Protein AF-A0A3S5BLT8-F1 (afdb_monomer_lite)

InterPro domains:
  IPR042099 ANL, N-terminal domain [G3DSA:3.40.50.12780] (2-75)

Radius of gyration: 12.36 Å; chains: 1; bounding box: 30×32×25 Å

Secondary structure (DSSP, 8-state):
-HHHHHHHHHHHHHHT--TT-EEEE-S-TTSIIIIIIIIHHHHHH--EEEE-SS--HHHHHHHHHHTT-----S--

pLDDT: mean 90.19, std 9.51, range [44.72, 96.88]

Sequence (76 aa):
MTRFIALSAGARYMIGLSRDDILYTPLPLYHTAGGLIGVGQLVFFGNQQVIRRKFSASQFWTDCIKYKVTFKSLSE

Foldseek 3Di:
DVVLLVLLVVLCVVQQFDQAFAEEAQDDCVDCVRVRNQVSCCPPSVHHYDYHPHDDPVCPVVVCVVRVGDGDHPPD

Structure (mmCIF, N/CA/C/O backbone):
data_AF-A0A3S5BLT8-F1
#
_entry.id   AF-A0A3S5BLT8-F1
#
loop_
_atom_site.group_PDB
_atom_site.id
_atom_site.type_symbol
_atom_site.label_atom_id
_atom_site.label_alt_id
_atom_site.label_comp_id
_atom_site.label_asym_id
_atom_site.label_entity_id
_atom_site.label_seq_id
_atom_site.pdbx_PDB_ins_code
_atom_site.Cartn_x
_atom_site.Cartn_y
_atom_site.Cartn_z
_atom_site.occupancy
_atom_site.B_iso_or_equiv
_atom_site.auth_seq_id
_atom_site.auth_comp_id
_atom_site.auth_asym_id
_atom_site.auth_atom_id
_atom_site.pdbx_PDB_model_num
ATOM 1 N N . MET A 1 1 ? 13.385 13.883 -7.199 1.00 70.38 1 MET A N 1
ATOM 2 C CA . MET A 1 1 ? 12.555 12.785 -7.743 1.00 70.38 1 MET A CA 1
ATOM 3 C C . MET A 1 1 ? 13.259 11.424 -7.688 1.00 70.38 1 MET A C 1
ATOM 5 O O . MET A 1 1 ? 12.659 10.474 -7.210 1.00 70.38 1 MET A O 1
ATOM 9 N N . THR A 1 2 ? 14.544 11.322 -8.047 1.00 87.19 2 THR A N 1
ATOM 10 C CA . THR A 1 2 ? 15.317 10.057 -8.054 1.00 87.19 2 THR A CA 1
ATOM 11 C C . THR A 1 2 ? 15.262 9.256 -6.747 1.00 87.19 2 THR A C 1
ATOM 13 O O . THR A 1 2 ? 15.015 8.058 -6.775 1.00 87.19 2 THR A O 1
ATOM 16 N N . ARG A 1 3 ? 15.417 9.909 -5.584 1.00 86.00 3 ARG A N 1
ATOM 17 C CA . ARG A 1 3 ? 15.331 9.245 -4.265 1.00 86.00 3 ARG A CA 1
ATOM 18 C C . ARG A 1 3 ? 13.950 8.658 -3.966 1.00 86.00 3 ARG A C 1
ATOM 20 O O . ARG A 1 3 ? 13.857 7.631 -3.309 1.00 86.00 3 ARG A O 1
ATOM 27 N N . PHE A 1 4 ? 12.899 9.323 -4.437 1.00 88.25 4 PHE A N 1
ATOM 28 C CA . PHE A 1 4 ? 11.520 8.898 -4.227 1.00 88.25 4 PHE A CA 1
ATOM 29 C C . PHE A 1 4 ? 11.252 7.619 -5.040 1.00 88.25 4 PHE A C 1
ATOM 31 O O . PHE A 1 4 ? 10.868 6.612 -4.461 1.00 88.25 4 PHE A O 1
ATOM 38 N N . ILE A 1 5 ? 11.628 7.605 -6.327 1.00 91.62 5 ILE A N 1
ATOM 39 C CA . ILE A 1 5 ? 11.559 6.406 -7.183 1.00 91.62 5 ILE A CA 1
ATOM 40 C C . ILE A 1 5 ? 12.412 5.265 -6.617 1.00 91.62 5 ILE A C 1
ATOM 42 O O . ILE A 1 5 ? 11.932 4.141 -6.524 1.00 91.62 5 ILE A O 1
ATOM 46 N N . ALA A 1 6 ? 13.656 5.538 -6.205 1.00 92.69 6 ALA A N 1
ATOM 47 C CA . ALA A 1 6 ? 14.563 4.514 -5.685 1.00 92.69 6 ALA A CA 1
ATOM 48 C C . ALA A 1 6 ? 14.013 3.817 -4.431 1.00 92.69 6 ALA A C 1
ATOM 50 O O . ALA A 1 6 ? 14.105 2.599 -4.319 1.00 92.69 6 ALA A O 1
ATOM 51 N N . LEU A 1 7 ? 13.407 4.566 -3.507 1.00 93.00 7 LEU A N 1
ATOM 52 C CA . LEU A 1 7 ? 12.809 3.996 -2.299 1.00 93.00 7 LEU A CA 1
ATOM 53 C C . LEU A 1 7 ? 11.512 3.229 -2.599 1.00 93.00 7 LEU A C 1
ATOM 55 O O . LEU A 1 7 ? 11.328 2.139 -2.061 1.00 93.00 7 LEU A O 1
ATOM 59 N N . SER A 1 8 ? 10.641 3.737 -3.481 1.00 92.38 8 SER A N 1
ATOM 60 C CA . SER A 1 8 ? 9.437 3.005 -3.906 1.00 92.38 8 SER A CA 1
ATOM 61 C C . SER A 1 8 ? 9.793 1.716 -4.661 1.00 92.38 8 SER A C 1
ATOM 63 O O . SER A 1 8 ? 9.191 0.674 -4.408 1.00 92.38 8 SER A O 1
ATOM 65 N N . ALA A 1 9 ? 10.792 1.765 -5.547 1.00 92.88 9 ALA A N 1
ATOM 66 C CA . ALA A 1 9 ? 11.310 0.606 -6.272 1.00 92.88 9 ALA A CA 1
ATOM 67 C C . ALA A 1 9 ? 11.974 -0.399 -5.323 1.00 92.88 9 ALA A C 1
ATOM 69 O O . ALA A 1 9 ? 11.684 -1.588 -5.386 1.00 92.88 9 ALA A O 1
ATOM 70 N N . GLY A 1 10 ? 12.820 0.072 -4.404 1.00 92.88 10 GLY A N 1
ATOM 71 C CA . GLY A 1 10 ? 13.458 -0.777 -3.401 1.00 92.88 10 GLY A CA 1
ATOM 72 C C . GLY A 1 10 ? 12.429 -1.517 -2.549 1.00 92.88 10 GLY A C 1
ATOM 73 O O . GLY A 1 10 ? 12.509 -2.734 -2.419 1.00 92.88 10 GLY A O 1
ATOM 74 N N . ALA A 1 11 ? 11.411 -0.810 -2.047 1.00 90.31 11 ALA A N 1
ATOM 75 C CA . ALA A 1 11 ? 10.319 -1.430 -1.300 1.00 90.31 11 ALA A CA 1
ATOM 76 C C . ALA A 1 11 ? 9.594 -2.497 -2.131 1.00 90.31 11 ALA A C 1
ATOM 78 O O . ALA A 1 11 ? 9.406 -3.603 -1.636 1.00 90.31 11 ALA A O 1
ATOM 79 N N . ARG A 1 12 ? 9.266 -2.195 -3.397 1.00 91.38 12 ARG A N 1
ATOM 80 C CA . ARG A 1 12 ? 8.635 -3.132 -4.339 1.00 91.38 12 ARG A CA 1
ATOM 81 C C . ARG A 1 12 ? 9.418 -4.437 -4.466 1.00 91.38 1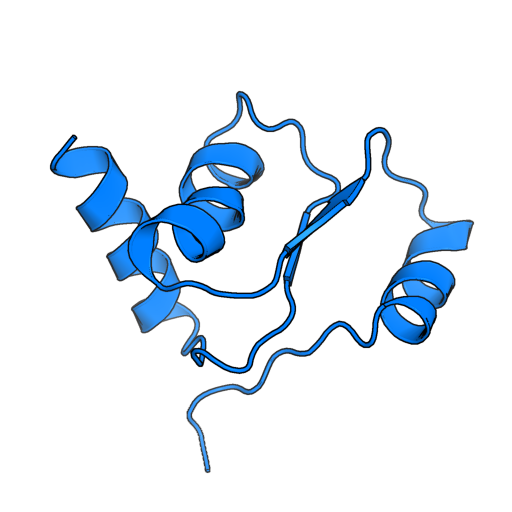2 ARG A C 1
ATOM 83 O O . ARG A 1 12 ?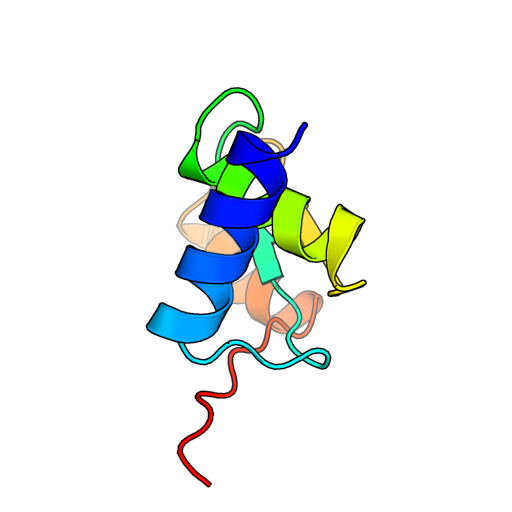 8.831 -5.506 -4.328 1.00 91.38 12 ARG A O 1
ATOM 90 N N . TYR A 1 13 ? 10.723 -4.351 -4.722 1.00 90.81 13 TYR A N 1
ATOM 91 C CA . TYR A 1 13 ? 11.562 -5.534 -4.926 1.00 90.81 13 TYR A CA 1
ATOM 92 C C . TYR A 1 13 ? 11.813 -6.307 -3.629 1.00 90.81 13 TYR A C 1
ATOM 94 O O . TYR A 1 13 ? 11.818 -7.532 -3.661 1.00 90.81 13 TYR A O 1
ATOM 102 N N . MET A 1 14 ? 11.962 -5.625 -2.488 1.00 90.44 14 MET A N 1
ATOM 103 C CA . MET A 1 14 ? 12.171 -6.298 -1.199 1.00 90.44 14 MET A CA 1
ATOM 104 C C . MET A 1 14 ? 10.958 -7.114 -0.747 1.00 90.44 14 MET A C 1
ATOM 106 O O . MET A 1 14 ? 11.131 -8.174 -0.156 1.00 90.44 14 MET A O 1
ATOM 110 N N . ILE A 1 15 ? 9.742 -6.624 -1.000 1.00 86.69 15 ILE A N 1
ATOM 111 C CA . ILE A 1 15 ? 8.502 -7.318 -0.609 1.00 86.69 15 ILE A CA 1
ATOM 112 C C . ILE A 1 15 ? 7.935 -8.199 -1.728 1.00 86.69 15 ILE A C 1
ATOM 114 O O . ILE A 1 15 ? 6.944 -8.889 -1.517 1.00 86.69 15 ILE A O 1
ATOM 118 N N . GLY A 1 16 ? 8.551 -8.178 -2.912 1.00 88.56 16 GLY A N 1
ATOM 119 C CA . GLY A 1 16 ? 8.123 -8.968 -4.060 1.00 88.56 16 GLY A CA 1
ATOM 120 C C . GLY A 1 16 ? 6.761 -8.554 -4.621 1.00 88.56 16 GLY A C 1
ATOM 121 O O . GLY A 1 16 ? 5.976 -9.423 -4.976 1.00 88.56 16 GLY A O 1
ATOM 122 N N . LEU A 1 17 ? 6.472 -7.250 -4.676 1.00 89.94 17 LEU A N 1
ATOM 123 C CA . LEU A 1 17 ? 5.168 -6.740 -5.101 1.00 89.94 17 LEU A CA 1
ATOM 124 C C . LEU A 1 17 ? 4.972 -6.865 -6.622 1.00 89.94 17 LEU A C 1
ATOM 126 O O . LEU A 1 17 ? 5.794 -6.375 -7.410 1.00 89.94 17 LEU A O 1
ATOM 130 N N . SER A 1 18 ? 3.850 -7.445 -7.041 1.00 90.56 18 SER A N 1
ATOM 131 C CA . SER A 1 18 ? 3.446 -7.529 -8.445 1.00 90.56 18 SER A CA 1
ATOM 132 C C . SER A 1 18 ? 2.698 -6.270 -8.896 1.00 90.56 18 SER A C 1
ATOM 134 O O . SER A 1 18 ? 2.285 -5.426 -8.102 1.00 90.56 18 SER A O 1
ATOM 136 N N . ARG A 1 19 ? 2.552 -6.078 -10.213 1.00 90.31 19 ARG A N 1
ATOM 137 C CA . ARG A 1 19 ? 1.759 -4.974 -10.788 1.00 90.31 19 ARG A CA 1
ATOM 138 C C . ARG A 1 19 ? 0.258 -5.170 -10.550 1.00 90.31 19 ARG A C 1
ATOM 140 O O . ARG A 1 19 ? -0.464 -4.188 -10.419 1.00 90.31 19 ARG A O 1
ATOM 147 N N . ASP A 1 20 ? -0.175 -6.423 -10.448 1.00 91.75 20 ASP A N 1
ATOM 148 C CA . ASP A 1 20 ? -1.581 -6.790 -10.254 1.00 91.75 20 ASP A CA 1
ATOM 149 C C . ASP A 1 20 ? -2.026 -6.693 -8.787 1.00 91.75 20 ASP A C 1
ATOM 151 O O . ASP A 1 20 ? -3.181 -6.970 -8.470 1.00 91.75 20 ASP A O 1
ATOM 155 N N . ASP A 1 21 ? -1.117 -6.314 -7.882 1.00 93.12 21 ASP A N 1
ATOM 156 C CA . ASP A 1 21 ? -1.439 -6.163 -6.470 1.00 93.12 21 ASP A CA 1
ATOM 157 C C . ASP A 1 21 ? -2.247 -4.896 -6.190 1.00 93.12 21 ASP A C 1
ATOM 159 O O . ASP A 1 21 ? -1.877 -3.787 -6.601 1.00 93.12 21 ASP A O 1
ATOM 163 N N . ILE A 1 22 ? -3.332 -5.078 -5.435 1.00 95.06 22 ILE A N 1
ATOM 164 C CA . ILE A 1 22 ? -4.222 -4.020 -4.968 1.00 95.06 22 ILE A CA 1
ATOM 165 C C . ILE A 1 22 ? -3.835 -3.668 -3.533 1.00 95.06 22 ILE A C 1
ATOM 167 O O . ILE A 1 22 ? -4.058 -4.443 -2.606 1.00 95.06 22 ILE A O 1
ATOM 171 N N . LEU A 1 23 ? -3.287 -2.472 -3.337 1.00 94.56 23 LEU A N 1
ATOM 172 C CA . LEU A 1 23 ? -2.671 -2.057 -2.080 1.00 94.56 23 LEU A CA 1
ATOM 173 C C . LEU A 1 23 ? -3.585 -1.178 -1.235 1.00 94.56 23 LEU A C 1
ATOM 175 O O . LEU A 1 23 ? -4.084 -0.152 -1.697 1.00 94.56 23 LEU A O 1
ATOM 179 N N . TYR A 1 24 ? -3.695 -1.487 0.052 1.00 95.38 24 TYR A N 1
ATOM 180 C CA . TYR A 1 24 ? -4.465 -0.696 1.006 1.00 95.38 24 TYR A CA 1
ATOM 181 C C . TYR A 1 24 ? -3.567 0.162 1.903 1.00 95.38 24 TYR A C 1
ATOM 183 O O . TYR A 1 24 ? -2.751 -0.356 2.661 1.00 95.38 24 TYR A O 1
ATOM 191 N N . THR A 1 25 ? -3.746 1.484 1.843 1.00 95.12 25 THR A N 1
ATOM 192 C CA . THR A 1 25 ? -2.962 2.469 2.600 1.00 95.12 25 THR A CA 1
ATOM 193 C C . THR A 1 25 ? -3.867 3.241 3.566 1.00 9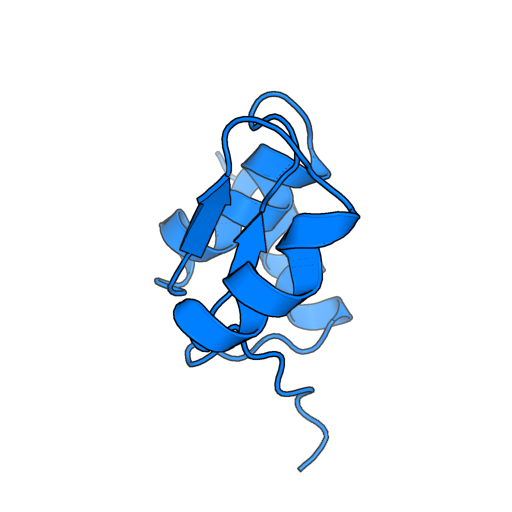5.12 25 THR A C 1
ATOM 195 O O . THR A 1 25 ? -4.525 4.205 3.164 1.00 95.12 25 THR A O 1
ATOM 198 N N . PRO A 1 26 ? -3.909 2.854 4.855 1.00 93.50 26 PRO A N 1
ATOM 199 C CA . PRO A 1 26 ? -4.611 3.601 5.898 1.00 93.50 26 PRO A CA 1
ATOM 200 C C . PRO A 1 26 ? -3.711 4.617 6.623 1.00 93.50 26 PRO A C 1
ATOM 202 O O . PRO A 1 26 ? -4.139 5.239 7.596 1.00 93.50 26 PRO A O 1
ATOM 205 N N . LEU A 1 27 ? -2.450 4.735 6.195 1.00 92.94 27 LEU A N 1
ATOM 206 C CA . LEU A 1 27 ? -1.448 5.607 6.795 1.00 92.94 27 LEU A CA 1
ATOM 207 C C . LEU A 1 27 ? -1.520 7.020 6.205 1.00 92.94 27 LEU A C 1
ATOM 209 O O . LEU A 1 27 ? -1.838 7.176 5.023 1.00 92.94 27 LEU A O 1
ATOM 213 N N . PRO A 1 28 ? -1.163 8.058 6.980 1.00 92.69 28 PRO A N 1
ATOM 214 C CA . PRO A 1 28 ? -1.092 9.407 6.444 1.00 92.69 28 PRO A CA 1
ATOM 215 C C . PRO A 1 28 ? -0.058 9.515 5.316 1.00 92.69 28 PRO A C 1
ATOM 217 O O . PRO A 1 28 ? 1.084 9.072 5.448 1.00 92.69 28 PRO A O 1
ATOM 220 N N . LEU A 1 29 ? -0.451 10.143 4.206 1.00 92.75 29 LEU A N 1
ATOM 221 C CA . LEU A 1 29 ? 0.363 10.206 2.986 1.00 92.75 29 LEU A CA 1
ATOM 222 C C . LEU A 1 29 ? 1.601 11.102 3.108 1.00 92.75 29 LEU A C 1
ATOM 224 O O . LEU A 1 29 ? 2.514 11.000 2.301 1.00 92.75 29 LEU A O 1
ATOM 228 N N . TYR A 1 30 ? 1.661 11.970 4.114 1.00 91.69 30 TYR A N 1
ATOM 229 C CA . TYR A 1 30 ? 2.838 12.804 4.361 1.00 91.69 30 TYR A CA 1
ATOM 230 C C . TYR A 1 30 ? 3.985 12.034 5.042 1.00 91.69 30 TYR A C 1
ATOM 232 O O . TYR A 1 30 ? 5.086 12.563 5.169 1.00 91.69 30 TYR A O 1
ATOM 240 N N . HIS A 1 31 ? 3.755 10.787 5.468 1.00 90.19 31 HIS A N 1
ATOM 241 C CA . HIS A 1 31 ? 4.799 9.911 5.994 1.00 90.19 31 HIS A CA 1
ATOM 242 C C . HIS A 1 31 ? 5.392 9.008 4.911 1.00 90.19 31 HIS A C 1
ATOM 244 O O . HIS A 1 31 ? 4.706 8.607 3.970 1.00 90.19 31 HIS A O 1
ATOM 250 N N . THR A 1 32 ? 6.651 8.602 5.103 1.00 89.88 32 THR A N 1
ATOM 251 C CA . THR A 1 32 ? 7.393 7.725 4.184 1.00 89.88 32 THR A CA 1
ATOM 252 C C . THR A 1 32 ? 6.622 6.453 3.828 1.00 89.88 32 THR A C 1
ATOM 254 O O . THR A 1 32 ? 6.511 6.112 2.657 1.00 89.88 32 THR A O 1
ATOM 257 N N . ALA A 1 33 ? 6.034 5.766 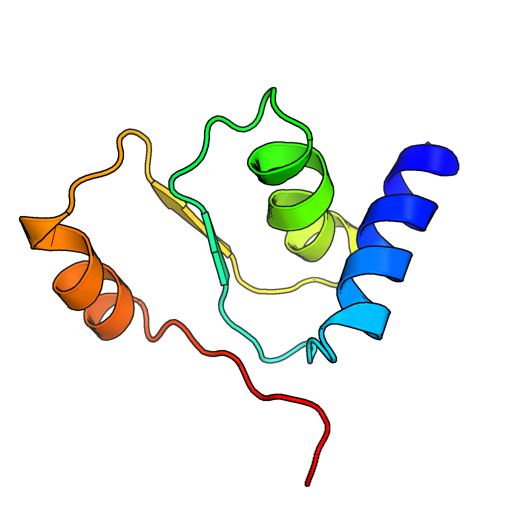4.810 1.00 89.12 33 ALA A N 1
ATOM 258 C CA . ALA A 1 33 ? 5.300 4.526 4.558 1.00 89.12 33 ALA A CA 1
ATOM 259 C C . ALA A 1 33 ? 4.013 4.739 3.732 1.00 89.12 33 ALA A C 1
ATOM 261 O O . ALA A 1 33 ? 3.719 3.945 2.844 1.00 89.12 33 ALA A O 1
ATOM 262 N N . GLY A 1 34 ? 3.267 5.821 3.982 1.00 90.19 34 GLY A N 1
ATOM 263 C CA . GLY A 1 34 ? 2.012 6.106 3.279 1.00 90.19 34 GLY A CA 1
ATOM 264 C C . GLY A 1 34 ? 2.220 6.712 1.890 1.00 90.19 34 GLY A C 1
ATOM 265 O O . GLY A 1 34 ? 1.711 6.193 0.899 1.00 90.19 34 GLY A O 1
ATOM 266 N N . GLY A 1 35 ? 2.972 7.810 1.802 1.00 89.81 35 GLY A N 1
ATOM 267 C CA . GLY A 1 35 ? 3.171 8.531 0.543 1.00 89.81 35 GLY A CA 1
ATOM 268 C C . GLY A 1 35 ? 4.259 7.933 -0.335 1.00 89.81 35 GLY A C 1
ATOM 269 O O . GLY A 1 35 ? 4.065 7.744 -1.531 1.00 89.81 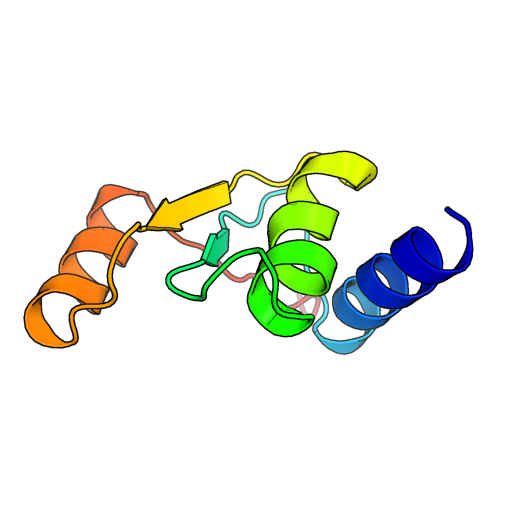35 GLY A O 1
ATOM 270 N N . LEU A 1 36 ? 5.415 7.630 0.254 1.00 90.62 36 LEU A N 1
ATOM 271 C CA . LEU A 1 36 ? 6.586 7.212 -0.513 1.00 90.62 36 LEU A CA 1
ATOM 272 C C . LEU A 1 36 ? 6.493 5.741 -0.919 1.00 90.62 36 LEU A C 1
ATOM 274 O O . LEU A 1 36 ? 6.685 5.402 -2.083 1.00 90.62 36 LEU A O 1
ATOM 278 N N . ILE A 1 37 ? 6.186 4.867 0.040 1.00 90.62 3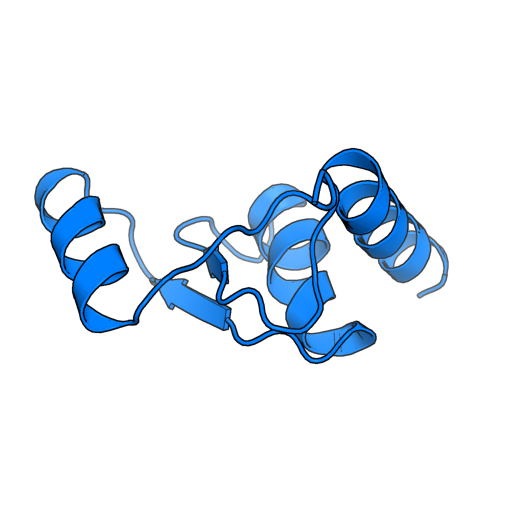7 ILE A N 1
ATOM 279 C CA . ILE A 1 37 ? 6.098 3.428 -0.209 1.00 90.62 37 ILE A CA 1
ATOM 280 C C . ILE A 1 37 ? 4.739 3.081 -0.799 1.00 90.62 37 ILE A C 1
ATOM 282 O O . ILE A 1 37 ? 4.726 2.511 -1.881 1.00 90.62 37 ILE A O 1
ATOM 286 N N . GLY A 1 38 ? 3.637 3.458 -0.137 1.00 90.94 38 GLY A N 1
ATOM 287 C CA . GLY A 1 38 ? 2.273 3.222 -0.621 1.00 90.94 38 GLY A CA 1
ATOM 288 C C . GLY A 1 38 ? 2.018 3.902 -1.965 1.00 90.94 38 GLY A C 1
ATOM 289 O O . GLY A 1 38 ? 2.132 3.268 -3.010 1.00 90.94 38 GLY A O 1
ATOM 290 N N . VAL A 1 39 ? 1.744 5.212 -1.951 1.00 93.00 39 VAL A N 1
ATOM 291 C CA . VAL A 1 39 ? 1.357 5.966 -3.164 1.00 93.00 39 VAL A CA 1
ATOM 292 C C . VAL A 1 39 ? 2.435 5.943 -4.255 1.00 93.00 39 VAL A C 1
ATOM 294 O O . VAL A 1 39 ? 2.105 5.995 -5.439 1.00 93.00 39 VAL A O 1
ATOM 297 N N . GLY A 1 40 ? 3.713 5.783 -3.903 1.00 93.62 40 GLY A N 1
ATOM 298 C CA . GLY A 1 40 ? 4.775 5.558 -4.886 1.00 93.62 40 GLY A CA 1
ATOM 299 C C . GLY A 1 40 ? 4.542 4.335 -5.787 1.00 93.62 40 GLY A C 1
ATOM 300 O O . GLY A 1 40 ? 4.893 4.392 -6.967 1.00 93.62 40 GLY A O 1
ATOM 301 N N . GLN A 1 41 ? 3.893 3.269 -5.291 1.00 94.31 41 GLN A N 1
ATOM 302 C CA . GLN A 1 41 ? 3.523 2.118 -6.130 1.00 94.31 41 GLN A CA 1
ATOM 303 C C . GLN A 1 41 ? 2.504 2.494 -7.206 1.00 94.31 41 GLN A C 1
ATOM 305 O O . GLN A 1 41 ? 2.656 2.120 -8.370 1.00 94.31 41 GLN A O 1
ATOM 310 N N . LEU A 1 42 ? 1.493 3.279 -6.832 1.00 94.12 42 LEU A N 1
ATOM 311 C CA . LEU A 1 42 ? 0.490 3.795 -7.762 1.00 94.12 42 LEU A CA 1
ATOM 312 C C . LEU A 1 42 ? 1.133 4.688 -8.831 1.00 94.12 42 LEU A C 1
ATOM 314 O O . LEU A 1 42 ? 0.891 4.495 -10.019 1.00 94.12 42 LEU A O 1
ATOM 318 N N . VAL A 1 43 ? 1.965 5.647 -8.417 1.00 93.56 43 VAL A N 1
ATOM 319 C CA . VAL A 1 43 ? 2.493 6.686 -9.317 1.00 93.56 43 VAL A CA 1
ATOM 320 C C . VAL A 1 43 ? 3.523 6.141 -10.312 1.00 93.56 43 VAL A C 1
ATOM 322 O O . VAL A 1 43 ? 3.495 6.547 -11.471 1.00 93.56 43 VAL A O 1
ATOM 325 N N . PHE A 1 44 ? 4.423 5.239 -9.901 1.00 93.06 44 PHE A N 1
ATOM 326 C CA . PHE A 1 44 ? 5.498 4.760 -10.792 1.00 93.06 44 PHE A CA 1
ATOM 327 C C . PHE A 1 44 ? 5.250 3.404 -11.429 1.00 93.06 44 PHE A C 1
ATOM 329 O O . PHE A 1 44 ? 5.775 3.149 -12.509 1.00 93.06 44 PHE A O 1
ATOM 336 N N . PHE A 1 45 ? 4.489 2.530 -10.771 1.00 92.56 45 PHE A N 1
ATOM 337 C CA . PHE A 1 45 ? 4.290 1.153 -11.227 1.00 92.56 45 PHE A CA 1
ATOM 338 C C . PHE A 1 45 ? 2.845 0.883 -11.666 1.00 92.56 45 PHE A C 1
ATOM 340 O O . PHE A 1 45 ? 2.567 -0.157 -12.264 1.00 92.56 45 PHE A O 1
ATOM 347 N N . GLY A 1 46 ? 1.931 1.834 -11.436 1.00 92.75 46 GLY A N 1
ATOM 348 C CA . GLY A 1 46 ? 0.534 1.735 -11.853 1.00 92.75 46 GLY A CA 1
ATOM 349 C C . GLY A 1 46 ? -0.279 0.731 -11.037 1.00 92.75 46 GLY A C 1
ATOM 350 O O . GLY A 1 46 ? -1.294 0.245 -11.528 1.00 92.75 46 GLY A O 1
ATOM 351 N N . ASN A 1 47 ? 0.166 0.399 -9.822 1.00 94.38 47 ASN A N 1
ATOM 352 C CA . ASN A 1 47 ? -0.578 -0.469 -8.913 1.00 94.38 47 ASN A CA 1
ATOM 353 C C . ASN A 1 47 ? -1.898 0.176 -8.491 1.00 94.38 47 ASN A C 1
ATOM 355 O O . ASN A 1 47 ? -1.962 1.380 -8.234 1.00 94.38 47 ASN A O 1
ATOM 359 N N . GLN A 1 48 ? -2.944 -0.631 -8.334 1.00 95.19 48 GLN A N 1
ATOM 360 C CA . GLN A 1 48 ? -4.198 -0.133 -7.789 1.00 95.19 48 GLN A CA 1
ATOM 361 C C . GLN A 1 48 ? -4.047 0.143 -6.289 1.00 95.19 48 GLN A C 1
ATOM 363 O O . GLN A 1 48 ? -3.501 -0.666 -5.539 1.00 95.19 48 GLN A O 1
ATOM 368 N N . GLN A 1 49 ? -4.545 1.295 -5.839 1.00 94.50 49 GLN A N 1
ATOM 369 C CA . GLN A 1 49 ? -4.391 1.751 -4.462 1.00 94.50 49 GLN A CA 1
ATOM 370 C C . GLN A 1 49 ? -5.738 2.137 -3.856 1.00 94.50 49 GLN A C 1
ATOM 372 O O . GLN A 1 49 ? -6.476 2.956 -4.402 1.00 94.50 49 GLN A O 1
ATOM 377 N N . VAL A 1 50 ? -6.017 1.604 -2.673 1.00 95.75 50 VAL A N 1
ATOM 378 C CA . VAL A 1 50 ? -7.117 2.023 -1.809 1.00 95.75 50 VAL A CA 1
ATOM 379 C C . VAL A 1 50 ? -6.535 2.895 -0.706 1.00 95.75 50 VAL A C 1
ATOM 381 O O . VAL A 1 50 ? -5.752 2.425 0.117 1.00 95.75 50 VAL A O 1
ATOM 384 N N . ILE A 1 51 ? -6.901 4.174 -0.682 1.00 94.62 51 ILE A N 1
ATOM 385 C CA . ILE A 1 51 ? -6.443 5.118 0.341 1.00 94.62 51 ILE A CA 1
ATOM 386 C C . ILE A 1 51 ? -7.580 5.344 1.327 1.00 94.62 51 ILE A C 1
ATOM 388 O O . ILE A 1 51 ? -8.669 5.781 0.947 1.00 94.62 51 ILE A O 1
ATOM 392 N N . ARG A 1 52 ? -7.322 5.087 2.609 1.00 93.69 52 ARG A N 1
ATOM 393 C CA . ARG A 1 52 ? -8.297 5.323 3.673 1.00 93.69 52 ARG A CA 1
ATOM 394 C C . ARG A 1 52 ? -7.884 6.517 4.524 1.00 93.69 52 ARG A C 1
ATOM 396 O O . ARG A 1 52 ? -6.801 6.544 5.091 1.00 93.69 52 ARG A O 1
ATOM 403 N N . ARG A 1 53 ? -8.799 7.481 4.683 1.00 92.38 53 ARG A N 1
ATOM 404 C CA . ARG A 1 53 ? -8.553 8.735 5.420 1.00 92.38 53 ARG A CA 1
ATOM 405 C C . ARG A 1 53 ? -8.208 8.536 6.902 1.00 92.38 53 ARG A C 1
ATOM 407 O O . ARG A 1 53 ? -7.419 9.297 7.447 1.00 92.38 53 ARG A O 1
ATOM 414 N N . LYS A 1 54 ? -8.836 7.564 7.568 1.00 91.44 54 LYS A N 1
ATOM 415 C CA . LYS A 1 54 ? -8.611 7.258 8.988 1.00 91.44 54 LYS A CA 1
ATOM 416 C C . LYS A 1 54 ? -8.648 5.755 9.201 1.00 91.44 54 LYS A C 1
ATOM 418 O O . LYS A 1 54 ? -9.648 5.124 8.856 1.00 91.44 54 LYS A O 1
ATOM 423 N N . PHE A 1 55 ? -7.594 5.201 9.789 1.00 93.31 55 PHE A N 1
ATOM 424 C CA . PHE A 1 55 ? -7.540 3.785 10.133 1.00 93.31 55 PHE A CA 1
ATOM 425 C C . PHE A 1 55 ? -8.672 3.385 11.095 1.00 93.31 55 PHE A C 1
ATOM 427 O O . PHE A 1 55 ? -9.038 4.134 12.002 1.00 93.31 55 PHE A O 1
ATOM 434 N N . SER A 1 56 ? -9.220 2.191 10.884 1.00 95.06 56 SER A N 1
ATOM 435 C CA . SER A 1 56 ? -10.180 1.540 11.771 1.00 95.06 56 SER A CA 1
ATOM 436 C C . SER A 1 56 ? -9.853 0.056 11.812 1.00 95.06 56 SER A C 1
ATOM 438 O O . SER A 1 56 ? -9.898 -0.607 10.778 1.00 95.06 56 SER A O 1
ATOM 440 N N . ALA A 1 57 ? -9.543 -0.459 13.001 1.00 95.38 57 ALA A N 1
ATOM 441 C CA . ALA A 1 57 ? -9.238 -1.873 13.183 1.00 95.38 57 ALA A CA 1
ATOM 442 C C . ALA A 1 57 ? -10.462 -2.761 12.907 1.00 95.38 57 ALA A C 1
ATOM 444 O O . ALA A 1 57 ? -10.339 -3.789 12.250 1.00 95.38 57 ALA A O 1
ATOM 445 N N . SER A 1 58 ? -11.654 -2.332 13.336 1.00 96.88 58 SER A N 1
ATOM 446 C CA . SER A 1 58 ? -12.893 -3.093 13.140 1.00 96.88 58 SER A CA 1
ATOM 447 C C . SER A 1 58 ? -13.344 -3.160 11.680 1.00 96.88 58 SER A C 1
ATOM 449 O O . SER A 1 58 ? -13.980 -4.132 11.289 1.00 96.88 58 SER A O 1
ATOM 451 N N . GLN A 1 59 ? -13.009 -2.160 10.859 1.00 95.81 59 GLN A N 1
ATOM 452 C CA . GLN A 1 59 ? -13.348 -2.151 9.431 1.00 95.81 59 GLN A CA 1
ATOM 453 C C . GLN A 1 59 ? -12.202 -2.601 8.520 1.00 95.81 59 GLN A C 1
ATOM 455 O O . GLN A 1 59 ? -12.411 -2.708 7.316 1.00 95.81 59 GLN A O 1
ATOM 460 N N . PHE A 1 60 ? -11.010 -2.864 9.062 1.00 95.25 60 PHE A N 1
ATOM 461 C CA . PHE A 1 60 ? -9.827 -3.191 8.266 1.00 95.25 60 PHE A CA 1
ATOM 462 C C . PHE A 1 60 ? -10.077 -4.374 7.323 1.00 95.25 60 PHE A C 1
ATOM 464 O O . PHE A 1 60 ? -9.928 -4.242 6.112 1.00 95.25 60 PHE A O 1
ATOM 471 N N . TRP A 1 61 ? -10.536 -5.505 7.863 1.00 95.81 61 TRP A N 1
ATOM 472 C CA . TRP A 1 61 ? -10.789 -6.708 7.068 1.00 95.81 61 TRP A CA 1
ATOM 473 C C . TRP A 1 61 ? -11.962 -6.544 6.103 1.00 95.81 61 TRP A C 1
ATOM 475 O O . TRP A 1 61 ? -11.879 -6.975 4.956 1.00 95.81 61 TRP A O 1
ATOM 485 N N . THR A 1 62 ? -13.025 -5.863 6.535 1.00 96.69 62 THR A N 1
ATOM 486 C CA . THR A 1 62 ? -14.186 -5.557 5.689 1.00 96.69 62 THR A CA 1
ATOM 487 C C . THR A 1 62 ? -13.785 -4.744 4.463 1.00 96.69 62 THR A C 1
ATOM 489 O O . THR A 1 62 ? -14.221 -5.047 3.353 1.00 96.69 62 THR A O 1
ATOM 492 N N . ASP A 1 63 ? -12.921 -3.746 4.641 1.00 96.50 63 ASP A N 1
ATOM 493 C CA . ASP A 1 63 ? -12.391 -2.946 3.542 1.00 96.50 63 ASP A CA 1
ATOM 494 C C . ASP A 1 63 ? -11.494 -3.780 2.626 1.00 96.50 63 ASP A C 1
ATOM 496 O O . ASP A 1 63 ? -11.656 -3.722 1.406 1.00 96.50 63 ASP A O 1
ATOM 500 N N . CYS A 1 64 ? -10.592 -4.590 3.191 1.00 95.69 64 CYS A N 1
ATOM 501 C CA . CYS A 1 64 ? -9.724 -5.465 2.403 1.00 95.69 64 CYS A CA 1
ATOM 502 C C . CYS A 1 64 ? -10.528 -6.396 1.488 1.00 95.69 64 CYS A C 1
ATOM 504 O O . CYS A 1 64 ? -10.212 -6.518 0.305 1.00 95.69 64 CYS A O 1
ATOM 506 N N . ILE A 1 65 ? -11.608 -6.988 2.004 1.00 96.44 65 ILE A N 1
ATOM 507 C CA . ILE A 1 65 ? -12.508 -7.849 1.227 1.00 96.44 65 ILE A CA 1
ATOM 508 C C . ILE A 1 65 ? -13.267 -7.027 0.177 1.00 96.44 65 ILE A C 1
ATOM 510 O O . ILE A 1 65 ? -13.279 -7.388 -1.001 1.00 96.44 65 ILE A O 1
ATOM 514 N N . LYS A 1 66 ? -13.867 -5.897 0.576 1.00 96.88 66 LYS A N 1
ATOM 515 C CA . LYS A 1 66 ? -14.672 -5.036 -0.305 1.00 96.88 66 LYS A CA 1
ATOM 516 C C . LYS A 1 66 ? -13.887 -4.549 -1.521 1.00 96.88 66 LYS A C 1
ATOM 518 O O . LYS A 1 66 ? -14.420 -4.538 -2.629 1.00 96.88 66 LYS A O 1
ATOM 523 N N . TYR A 1 67 ? -12.642 -4.131 -1.311 1.00 96.06 67 TYR A N 1
ATOM 524 C CA . TYR A 1 67 ? -11.791 -3.595 -2.371 1.00 96.06 67 TYR A CA 1
ATOM 525 C C . TYR A 1 67 ? -10.864 -4.641 -2.994 1.00 96.06 67 TYR A C 1
ATOM 527 O O . TYR A 1 67 ? -10.043 -4.278 -3.830 1.00 96.06 67 TYR A O 1
ATOM 535 N N . LYS A 1 68 ? -11.012 -5.922 -2.621 1.00 95.88 68 LYS A N 1
ATOM 536 C CA . LYS A 1 68 ? -10.208 -7.041 -3.132 1.00 95.88 68 LYS A CA 1
ATOM 537 C C . LYS A 1 68 ? -8.708 -6.774 -3.005 1.00 95.88 68 LYS A C 1
ATOM 539 O O . LYS A 1 68 ? -7.965 -6.949 -3.957 1.00 95.88 68 LYS A O 1
ATOM 544 N N . VAL A 1 69 ? -8.277 -6.303 -1.840 1.00 95.19 69 VAL A N 1
ATOM 545 C CA . VAL A 1 69 ? -6.862 -6.040 -1.550 1.00 95.19 69 VAL A CA 1
ATOM 546 C C . VAL A 1 69 ? -6.079 -7.339 -1.716 1.00 95.19 69 VAL A C 1
ATOM 548 O O . VAL A 1 69 ? -6.460 -8.366 -1.151 1.00 95.19 69 VAL A O 1
ATOM 551 N N . THR A 1 70 ? -4.999 -7.297 -2.491 1.00 93.38 70 THR A N 1
ATOM 552 C CA . THR A 1 70 ? -4.167 -8.466 -2.790 1.00 93.38 70 THR A CA 1
ATOM 553 C C . THR A 1 70 ? -2.701 -8.181 -2.512 1.00 93.38 70 THR A C 1
ATOM 555 O O . THR A 1 70 ? -2.223 -7.054 -2.636 1.00 93.38 70 THR A O 1
ATOM 558 N N . PHE A 1 71 ? -1.994 -9.238 -2.131 1.00 86.06 71 PHE A N 1
ATOM 559 C CA . PHE A 1 71 ? -0.547 -9.257 -2.012 1.00 86.06 71 PHE A CA 1
ATOM 560 C C . PHE A 1 71 ? -0.064 -10.620 -2.502 1.00 86.06 71 PHE A C 1
ATOM 562 O O . PHE A 1 71 ? -0.166 -11.618 -1.783 1.00 86.06 71 PHE A O 1
ATOM 569 N N . LYS A 1 72 ? 0.394 -10.677 -3.749 1.00 76.25 72 LYS A N 1
ATOM 570 C CA . LYS A 1 72 ? 1.034 -11.856 -4.323 1.00 76.25 72 LYS A CA 1
ATOM 571 C C . LYS A 1 72 ? 2.535 -11.698 -4.148 1.00 76.25 72 LYS A C 1
ATOM 573 O O . LYS A 1 72 ? 3.164 -10.919 -4.855 1.00 76.25 72 LYS A O 1
ATOM 578 N N . SER A 1 73 ? 3.104 -12.432 -3.196 1.00 59.97 73 SER A N 1
ATOM 579 C CA . SER A 1 73 ? 4.557 -12.573 -3.139 1.00 59.97 73 SER A CA 1
ATOM 580 C C . SER A 1 73 ? 5.023 -13.270 -4.419 1.00 59.97 73 SER A C 1
ATOM 582 O O . SER A 1 73 ? 4.405 -14.245 -4.838 1.00 59.97 73 SER A O 1
ATOM 584 N N . LEU A 1 74 ? 6.089 -12.763 -5.040 1.00 60.59 74 LEU A N 1
ATOM 585 C CA . LEU A 1 74 ? 6.758 -13.313 -6.232 1.00 60.59 74 LEU A CA 1
ATOM 586 C C . LEU A 1 74 ? 7.402 -14.711 -6.006 1.00 60.59 74 LEU A C 1
ATOM 588 O O . LEU A 1 74 ? 8.499 -14.969 -6.492 1.00 60.59 74 LEU A O 1
ATOM 592 N N . SER A 1 75 ? 6.764 -15.608 -5.247 1.00 51.72 75 SER A N 1
ATOM 593 C CA . SER A 1 75 ? 7.269 -16.948 -4.914 1.00 51.72 75 SER A CA 1
ATOM 594 C C . SER A 1 75 ? 6.576 -18.098 -5.655 1.00 51.72 75 SER A C 1
ATOM 596 O O . SER A 1 75 ? 6.752 -19.244 -5.251 1.00 51.72 75 SER A O 1
ATOM 598 N N . GLU A 1 76 ? 5.816 -17.818 -6.716 1.00 44.72 76 GLU A N 1
ATOM 599 C CA . GLU A 1 76 ? 5.287 -18.821 -7.657 1.00 44.72 76 GLU A CA 1
ATOM 600 C C . GLU A 1 76 ? 5.452 -18.353 -9.105 1.00 44.72 76 GLU A C 1
ATOM 602 O O . GLU A 1 76 ? 5.099 -17.183 -9.393 1.00 44.72 76 GLU A O 1
#

Organism: NCBI:txid117903